Protein AF-A0A2T7DNI1-F1 (afdb_monomer_lite)

Radius of gyration: 28.41 Å; chains: 1; bounding box: 56×65×88 Å

pLDDT: mean 70.75, std 14.03, range [40.75, 87.25]

Organism: NCBI:txid1504633

Foldseek 3Di:
DVVVVVVVVVVVVVVVVVVVVVVVVVVVVLVLLDLVVQLVVLVVPPVDDPVLSVLSSVQSVDSVSSCVLSVDPDPVVSVVVSVVVSVVVPPPPPDPCPDPDDDDDDDDDD

Sequence (110 aa):
MATRLGDYIEFRKDQIEKTIKELNEKKKCEDDYSVQKCIDIVDAIEELTDEQKVDCNELFQSEMNGQIFVGTKNQKVRLIWLKKKISQGNIPSFGHGGGSAFGAGASSME

Secondary structure (DSSP, 8-state):
--HHHHHHHHHHHHHHHHHHHHHHHHHHHHHHT-HHHHHHHHHT-TTS-HHHHHHHHHHTTSHHHHHHHHH---HHHHHHHHHHHHHHHT--------------------

Structure (mmCIF, N/CA/C/O backbone):
data_AF-A0A2T7DNI1-F1
#
_entry.id   AF-A0A2T7DNI1-F1
#
loop_
_atom_site.group_PDB
_atom_site.id
_atom_site.type_symbol
_atom_site.label_atom_id
_atom_site.label_alt_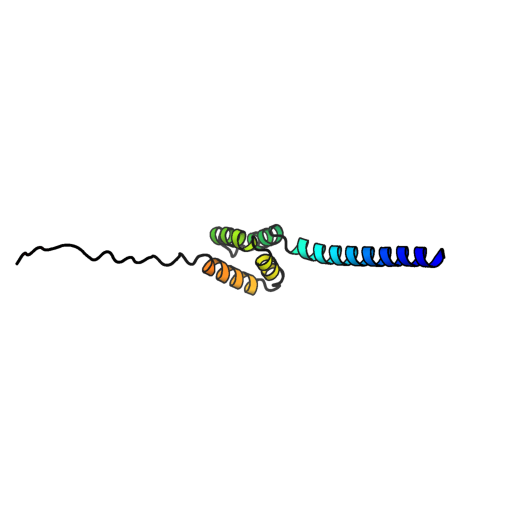id
_atom_site.label_comp_id
_atom_site.label_asym_id
_atom_site.label_entity_id
_atom_site.label_seq_id
_atom_site.pdbx_PDB_ins_code
_atom_site.Cartn_x
_atom_site.Cartn_y
_atom_site.Cartn_z
_atom_site.occupancy
_atom_site.B_iso_or_equiv
_atom_site.auth_seq_id
_atom_site.auth_comp_id
_atom_site.auth_asym_id
_atom_site.auth_atom_id
_atom_site.pdbx_PDB_model_num
ATOM 1 N N . MET A 1 1 ? 40.244 0.164 -38.294 1.00 53.75 1 MET A N 1
ATOM 2 C CA . MET A 1 1 ? 39.704 1.096 -37.273 1.00 53.75 1 MET A CA 1
ATOM 3 C C . MET A 1 1 ? 38.167 1.134 -37.213 1.00 53.75 1 MET A C 1
ATOM 5 O O . MET A 1 1 ? 37.646 1.761 -36.305 1.00 53.75 1 MET A O 1
ATOM 9 N N . ALA A 1 2 ? 37.432 0.441 -38.102 1.00 57.22 2 ALA A N 1
ATOM 10 C CA . ALA A 1 2 ? 35.960 0.419 -38.096 1.00 57.22 2 ALA A CA 1
ATOM 11 C C . ALA A 1 2 ? 35.336 -0.481 -37.002 1.00 57.22 2 ALA A C 1
ATOM 13 O O . ALA A 1 2 ? 34.274 -0.159 -36.481 1.00 57.22 2 ALA A O 1
ATOM 14 N N . THR A 1 3 ? 36.016 -1.558 -36.590 1.00 62.06 3 THR A N 1
ATOM 15 C CA . THR A 1 3 ? 35.503 -2.526 -35.596 1.00 62.06 3 THR A CA 1
ATOM 16 C C . THR A 1 3 ? 35.287 -1.914 -34.211 1.00 62.06 3 THR A C 1
ATOM 18 O O . THR A 1 3 ? 34.277 -2.176 -33.577 1.00 62.06 3 THR A O 1
ATOM 21 N N . ARG A 1 4 ? 36.189 -1.032 -33.760 1.00 70.50 4 ARG A N 1
ATOM 22 C CA . ARG A 1 4 ? 36.135 -0.436 -32.412 1.00 70.50 4 ARG A CA 1
ATOM 23 C C . ARG A 1 4 ? 34.953 0.522 -32.221 1.00 70.50 4 ARG A C 1
ATOM 25 O O . ARG A 1 4 ? 34.466 0.675 -31.109 1.00 70.50 4 ARG A O 1
ATOM 32 N N . LEU A 1 5 ? 34.514 1.174 -33.300 1.00 76.06 5 LEU A N 1
ATOM 33 C CA . LEU A 1 5 ? 33.350 2.062 -33.282 1.00 76.06 5 LEU A CA 1
ATOM 34 C C . LEU A 1 5 ? 32.038 1.270 -33.287 1.00 76.06 5 LEU A C 1
ATOM 36 O O . LEU A 1 5 ? 31.119 1.644 -32.567 1.00 76.06 5 LEU A O 1
ATOM 40 N N . GLY A 1 6 ? 31.970 0.171 -34.048 1.00 78.44 6 GLY A N 1
ATOM 41 C CA . GLY A 1 6 ? 30.816 -0.734 -34.034 1.00 78.44 6 GLY A CA 1
ATOM 42 C C . GLY A 1 6 ? 30.587 -1.348 -32.653 1.00 78.44 6 GLY A C 1
ATOM 43 O O . GLY A 1 6 ? 29.490 -1.243 -32.112 1.00 78.44 6 GLY A O 1
ATOM 44 N N . ASP A 1 7 ? 31.657 -1.863 -32.045 1.00 82.12 7 ASP A N 1
ATOM 45 C CA . ASP A 1 7 ? 31.642 -2.473 -30.708 1.00 82.12 7 ASP A CA 1
ATOM 46 C C . ASP A 1 7 ? 31.188 -1.479 -29.620 1.00 82.12 7 ASP A C 1
ATOM 48 O O . ASP A 1 7 ? 30.366 -1.786 -28.760 1.00 82.12 7 ASP A O 1
ATOM 52 N N . TYR A 1 8 ? 31.635 -0.221 -29.716 1.00 81.81 8 TYR A N 1
ATOM 53 C CA . TYR A 1 8 ? 31.218 0.843 -28.800 1.00 81.81 8 TYR A CA 1
ATOM 54 C C . TYR A 1 8 ? 29.731 1.210 -28.934 1.00 81.81 8 TYR A C 1
ATOM 56 O O . TYR A 1 8 ? 29.064 1.465 -27.929 1.00 81.81 8 TYR A O 1
ATOM 64 N N . ILE A 1 9 ? 29.195 1.250 -30.158 1.00 87.06 9 ILE A N 1
ATOM 65 C CA . ILE A 1 9 ? 27.773 1.545 -30.399 1.00 87.06 9 ILE A CA 1
ATOM 66 C C . ILE A 1 9 ? 26.894 0.407 -29.867 1.00 87.06 9 ILE A C 1
ATOM 68 O O . ILE A 1 9 ? 25.854 0.675 -29.264 1.00 87.06 9 ILE A O 1
ATOM 72 N N . GLU A 1 10 ? 27.319 -0.842 -30.054 1.00 86.25 10 GLU A N 1
ATOM 73 C CA . GLU A 1 10 ? 26.612 -2.023 -29.555 1.00 86.25 10 GLU A CA 1
ATOM 74 C C . GLU A 1 10 ? 26.625 -2.077 -28.021 1.00 86.25 10 GLU A C 1
ATOM 76 O O . GLU A 1 10 ? 25.569 -2.199 -27.401 1.00 86.25 10 GLU A O 1
ATOM 81 N N . PHE A 1 11 ? 27.779 -1.817 -27.400 1.00 85.69 11 PHE A N 1
ATOM 82 C CA . PHE A 1 11 ? 27.900 -1.692 -25.947 1.00 85.69 11 PHE A CA 1
ATOM 83 C C . PHE A 1 11 ? 26.997 -0.586 -25.381 1.00 85.69 11 PHE A C 1
ATOM 85 O O . PHE A 1 11 ? 26.302 -0.779 -24.386 1.00 85.69 11 PHE A O 1
ATOM 92 N N . ARG A 1 12 ? 26.956 0.589 -26.026 1.00 86.00 12 ARG A N 1
ATOM 93 C CA . ARG A 1 12 ? 26.076 1.692 -25.607 1.00 86.00 12 ARG A CA 1
ATOM 94 C C . ARG A 1 12 ? 24.599 1.323 -25.735 1.00 86.00 12 ARG A C 1
ATOM 96 O O . ARG A 1 12 ? 23.821 1.710 -24.867 1.00 86.00 12 ARG A O 1
ATOM 103 N N . LYS A 1 13 ? 24.217 0.586 -26.780 1.00 85.69 13 LYS A N 1
ATOM 104 C CA . LYS A 1 13 ? 22.848 0.083 -26.954 1.00 85.69 13 LYS A CA 1
ATOM 105 C C . LYS A 1 13 ? 22.448 -0.884 -25.844 1.00 85.69 13 LYS A C 1
ATOM 107 O O . LYS A 1 13 ? 21.389 -0.677 -25.261 1.00 85.69 13 LYS A O 1
ATOM 112 N N . ASP A 1 14 ? 23.301 -1.850 -25.504 1.00 87.25 14 ASP A N 1
ATOM 113 C CA . ASP A 1 14 ? 23.054 -2.796 -24.405 1.00 87.25 14 ASP A CA 1
ATOM 114 C C . ASP A 1 14 ? 22.870 -2.067 -23.065 1.00 87.25 14 ASP A C 1
ATOM 116 O O . ASP A 1 14 ? 21.897 -2.296 -22.349 1.00 87.25 14 ASP A O 1
ATOM 120 N N . GLN A 1 15 ? 23.734 -1.091 -22.763 1.00 83.94 15 GLN A N 1
ATOM 121 C CA . GLN A 1 15 ? 23.619 -0.290 -21.540 1.00 83.94 15 GLN A CA 1
ATOM 122 C C . GLN A 1 15 ? 22.302 0.493 -21.466 1.00 83.94 15 GLN A C 1
ATOM 124 O O . GLN A 1 15 ? 21.677 0.563 -20.404 1.00 83.94 15 GLN A O 1
ATOM 129 N N . ILE A 1 16 ? 21.869 1.081 -22.584 1.00 82.25 16 ILE A N 1
ATOM 130 C CA . ILE A 1 16 ? 20.612 1.834 -22.658 1.00 82.25 16 ILE A CA 1
ATOM 131 C C . ILE A 1 16 ? 19.418 0.887 -22.509 1.00 82.25 16 ILE A C 1
ATOM 133 O O . ILE A 1 16 ? 18.525 1.170 -21.717 1.00 82.25 16 ILE A O 1
ATOM 137 N N . GLU A 1 17 ? 19.413 -0.250 -23.206 1.00 85.56 17 GLU A N 1
ATOM 138 C CA . GLU A 1 17 ? 18.342 -1.247 -23.120 1.00 85.56 17 GLU A CA 1
ATOM 139 C C . GLU A 1 17 ? 18.201 -1.801 -21.697 1.00 85.56 17 GLU A C 1
ATOM 141 O O . GLU A 1 17 ? 17.100 -1.850 -21.145 1.00 85.56 17 GLU A O 1
ATOM 146 N N . LYS A 1 18 ? 19.327 -2.129 -21.059 1.00 84.12 18 LYS A N 1
ATOM 147 C CA . LYS A 1 18 ? 19.369 -2.627 -19.683 1.00 84.12 18 LYS A CA 1
ATOM 148 C C . LYS A 1 18 ? 18.855 -1.588 -18.686 1.00 84.12 18 LYS A C 1
ATOM 150 O O . LYS A 1 18 ? 18.061 -1.923 -17.809 1.00 84.12 18 LYS A O 1
ATOM 155 N N . THR A 1 19 ? 19.232 -0.322 -18.873 1.00 75.19 19 THR A N 1
ATOM 156 C CA . THR A 1 19 ? 18.747 0.798 -18.050 1.00 75.19 19 THR A CA 1
ATOM 157 C C . THR A 1 19 ? 17.248 1.035 -18.245 1.00 75.19 19 THR A C 1
ATOM 159 O O . THR A 1 19 ? 16.527 1.202 -17.268 1.00 75.19 19 THR A O 1
ATOM 162 N N . ILE A 1 20 ? 16.747 1.004 -19.485 1.00 79.31 20 ILE A N 1
ATOM 163 C CA . ILE A 1 20 ? 15.315 1.167 -19.781 1.00 79.31 20 ILE A CA 1
ATOM 164 C C . ILE A 1 20 ? 14.505 0.023 -19.170 1.00 79.31 20 ILE A C 1
ATOM 166 O O . ILE A 1 20 ? 13.452 0.267 -18.586 1.00 79.31 20 ILE A O 1
ATOM 170 N N . LYS A 1 21 ? 14.996 -1.217 -19.260 1.00 75.44 21 LYS A N 1
ATOM 171 C CA . LYS A 1 21 ? 14.327 -2.379 -18.673 1.00 75.44 21 LYS A CA 1
ATOM 172 C C . LYS A 1 21 ? 14.264 -2.283 -17.147 1.00 75.44 21 LYS A C 1
ATOM 174 O O . LYS A 1 21 ? 13.199 -2.499 -16.578 1.00 75.44 21 LYS A O 1
ATOM 179 N N . GLU A 1 22 ? 15.362 -1.902 -16.496 1.00 68.31 22 GLU A N 1
ATOM 180 C CA . GLU A 1 22 ? 15.399 -1.712 -15.041 1.00 68.31 22 GLU A CA 1
ATOM 181 C C . GLU A 1 22 ? 14.495 -0.554 -14.587 1.00 68.31 22 GLU A C 1
ATOM 183 O O . GLU A 1 22 ? 13.779 -0.681 -13.595 1.00 68.31 22 GLU A O 1
ATOM 188 N N . LEU A 1 23 ? 14.467 0.552 -15.339 1.00 62.09 23 LEU A N 1
ATOM 189 C CA . LEU A 1 23 ? 13.551 1.664 -15.086 1.00 62.09 23 LEU A CA 1
ATOM 190 C C . LEU A 1 23 ? 12.091 1.263 -15.295 1.00 62.09 23 LEU A C 1
ATOM 192 O O . LEU A 1 23 ? 11.247 1.674 -14.513 1.00 62.09 23 LEU A O 1
ATOM 196 N N . ASN A 1 24 ? 11.771 0.451 -16.303 1.00 61.25 24 ASN A N 1
ATOM 197 C CA . ASN A 1 24 ? 10.406 -0.012 -16.537 1.00 61.25 24 ASN A CA 1
ATOM 198 C C . ASN A 1 24 ? 9.930 -0.970 -15.435 1.00 61.25 24 ASN A C 1
ATOM 200 O O . ASN A 1 24 ? 8.784 -0.880 -15.013 1.00 61.25 24 ASN A O 1
ATOM 204 N N . GLU A 1 25 ? 10.800 -1.851 -14.936 1.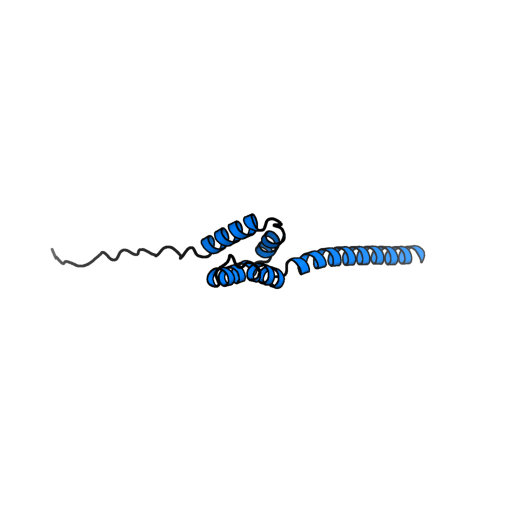00 60.31 25 GLU A N 1
ATOM 205 C CA . GLU A 1 25 ? 10.501 -2.735 -13.798 1.00 60.31 25 GLU A CA 1
ATOM 206 C C . GLU A 1 25 ? 10.313 -1.932 -12.498 1.00 60.31 25 GLU A C 1
ATOM 208 O O . GLU A 1 25 ? 9.364 -2.177 -11.754 1.00 60.31 25 GLU A O 1
ATOM 213 N N . LYS A 1 26 ? 11.157 -0.918 -12.252 1.00 58.06 26 LYS A N 1
ATOM 214 C CA . LYS A 1 26 ? 10.998 0.022 -11.126 1.00 58.06 26 LYS A CA 1
ATOM 215 C C . LYS A 1 26 ? 9.713 0.840 -11.240 1.00 58.06 26 LYS A C 1
ATOM 217 O O . LYS A 1 26 ? 8.957 0.911 -10.280 1.00 58.06 26 LYS A O 1
ATOM 222 N N . LYS A 1 27 ? 9.407 1.350 -12.430 1.00 54.50 27 LYS A N 1
ATOM 223 C CA . LYS A 1 27 ? 8.204 2.145 -12.691 1.00 54.50 27 LYS A CA 1
ATOM 224 C C . LYS A 1 27 ? 6.925 1.319 -12.578 1.00 54.50 27 LYS A C 1
ATOM 226 O O . LYS A 1 27 ? 5.918 1.820 -12.099 1.00 54.50 27 LYS A O 1
ATOM 231 N N . LYS A 1 28 ? 6.966 0.036 -12.955 1.00 52.50 28 LYS A N 1
ATOM 232 C CA . LYS A 1 28 ? 5.859 -0.903 -12.726 1.00 52.50 28 LYS A CA 1
ATOM 233 C C . LYS A 1 28 ? 5.625 -1.148 -11.231 1.00 52.50 28 LYS A C 1
ATOM 235 O O . LYS A 1 28 ? 4.491 -1.340 -10.821 1.00 52.50 28 LYS A O 1
ATOM 240 N N . CYS A 1 29 ? 6.689 -1.099 -10.429 1.00 49.84 29 CYS A N 1
ATOM 241 C CA . CYS A 1 29 ? 6.611 -1.111 -8.972 1.00 49.84 29 CYS A CA 1
ATOM 242 C C . CYS A 1 29 ? 5.969 0.191 -8.452 1.00 49.84 29 CYS A C 1
ATOM 244 O O . CYS A 1 29 ? 5.057 0.128 -7.642 1.00 49.84 29 CYS A O 1
ATOM 246 N N . GLU A 1 30 ? 6.385 1.360 -8.952 1.00 50.81 30 GLU A N 1
ATOM 247 C CA . GLU A 1 30 ? 5.848 2.676 -8.554 1.00 50.81 30 GLU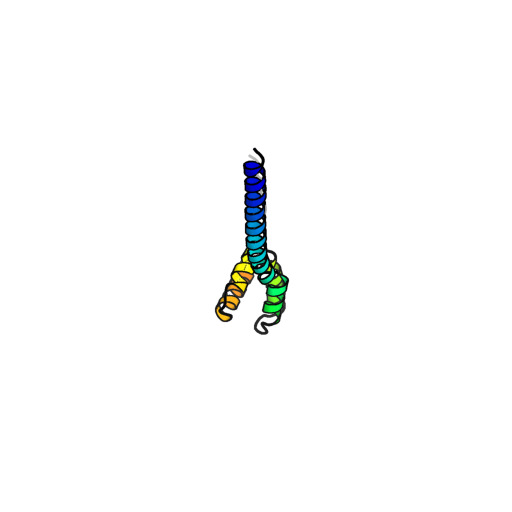 A CA 1
ATOM 248 C C . GLU A 1 30 ? 4.361 2.871 -8.904 1.00 50.81 30 GLU A C 1
ATOM 250 O O . GLU A 1 30 ? 3.614 3.422 -8.096 1.00 50.81 30 GLU A O 1
ATOM 255 N N . ASP A 1 31 ? 3.903 2.370 -10.056 1.00 52.69 31 ASP A N 1
ATOM 256 C CA . ASP A 1 31 ? 2.492 2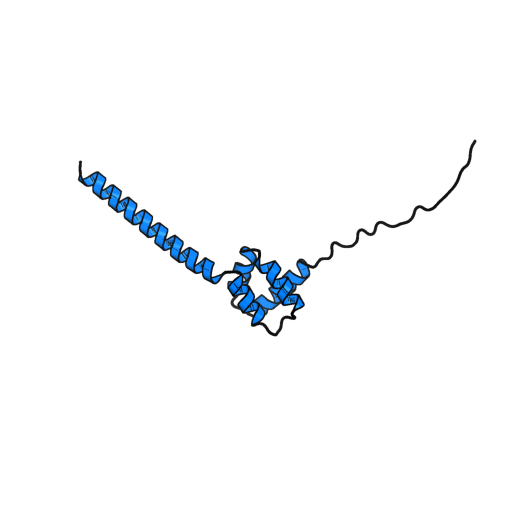.453 -10.470 1.00 52.69 31 ASP A CA 1
ATOM 257 C C . ASP A 1 31 ? 1.569 1.620 -9.551 1.00 52.69 31 ASP A C 1
ATOM 259 O O . ASP A 1 31 ? 0.431 2.004 -9.276 1.00 52.69 31 ASP A O 1
ATOM 263 N N . ASP A 1 32 ? 2.086 0.528 -8.970 1.00 55.38 32 ASP A N 1
ATOM 264 C CA . ASP A 1 32 ? 1.378 -0.276 -7.965 1.00 55.38 32 ASP A CA 1
ATOM 265 C C . ASP A 1 32 ? 1.272 0.410 -6.585 1.00 55.38 32 ASP A C 1
ATOM 267 O O . ASP A 1 32 ? 0.423 0.021 -5.777 1.00 55.38 32 ASP A O 1
ATOM 271 N N . TYR A 1 33 ? 2.068 1.457 -6.324 1.00 59.38 33 TYR A N 1
ATOM 272 C CA . TYR A 1 33 ? 2.071 2.229 -5.070 1.00 59.38 33 TYR A CA 1
ATOM 273 C C . TYR A 1 33 ? 1.396 3.601 -5.173 1.00 59.38 33 TYR A C 1
ATOM 275 O O . TYR A 1 33 ? 1.470 4.390 -4.229 1.00 59.38 33 TYR A O 1
ATOM 283 N N . SER A 1 34 ? 0.733 3.898 -6.293 1.00 69.88 34 SER A N 1
ATOM 284 C CA . SER A 1 34 ? 0.091 5.195 -6.504 1.00 69.88 34 SER A CA 1
ATOM 285 C C . SER A 1 34 ? -0.924 5.522 -5.401 1.00 69.88 34 SER A C 1
ATOM 287 O O . SER A 1 34 ? -1.655 4.653 -4.913 1.00 69.88 34 SER A O 1
ATOM 289 N N . VAL A 1 35 ? -1.009 6.805 -5.041 1.00 71.25 35 VAL A N 1
ATOM 290 C CA . VAL A 1 35 ? -1.963 7.342 -4.054 1.00 71.25 35 VAL A CA 1
ATOM 291 C C . VAL A 1 35 ? -3.390 6.889 -4.368 1.00 71.25 35 VAL A C 1
ATOM 293 O O . VAL A 1 35 ? -4.128 6.509 -3.467 1.00 71.25 35 VAL A O 1
ATOM 296 N N . GLN A 1 36 ? -3.748 6.823 -5.653 1.00 76.75 36 GLN A N 1
ATOM 297 C CA . GLN A 1 36 ? -5.045 6.317 -6.111 1.00 76.75 36 GLN A CA 1
ATOM 298 C C . GLN A 1 36 ? -5.327 4.883 -5.648 1.00 76.75 36 GLN A C 1
ATOM 300 O O . GLN A 1 36 ? -6.423 4.595 -5.181 1.00 76.75 36 GLN A O 1
ATOM 305 N N . LYS A 1 37 ? -4.330 3.994 -5.701 1.00 79.38 37 LYS A N 1
ATOM 306 C CA . LYS A 1 37 ? -4.464 2.612 -5.230 1.00 79.38 37 LYS A CA 1
ATOM 307 C C . LYS A 1 37 ? -4.618 2.553 -3.713 1.00 79.38 37 LYS A C 1
ATOM 309 O O . LYS A 1 37 ? -5.383 1.745 -3.201 1.00 79.38 37 LYS A O 1
ATOM 314 N N . CYS A 1 38 ? -3.921 3.425 -2.987 1.00 78.56 38 CYS A N 1
ATOM 315 C CA . CYS A 1 38 ? -4.077 3.533 -1.538 1.00 78.56 38 CYS A CA 1
ATOM 316 C C . CYS A 1 38 ? -5.485 4.014 -1.152 1.00 78.56 38 CYS A C 1
ATOM 318 O O . CYS A 1 38 ? -6.073 3.456 -0.227 1.00 78.56 38 CYS A O 1
ATOM 320 N N . ILE A 1 39 ? -6.032 4.991 -1.886 1.00 81.69 39 ILE A N 1
ATOM 321 C CA . ILE A 1 39 ? -7.400 5.497 -1.701 1.00 81.69 39 ILE A CA 1
ATOM 322 C C . ILE A 1 39 ? -8.426 4.397 -1.981 1.00 81.69 39 ILE A C 1
ATOM 324 O O . ILE A 1 39 ? -9.268 4.154 -1.128 1.00 81.69 39 ILE A O 1
ATOM 328 N N . ASP A 1 40 ? -8.323 3.692 -3.111 1.00 83.56 40 ASP A N 1
ATOM 329 C CA . ASP A 1 40 ? -9.219 2.579 -3.474 1.00 83.56 40 ASP A CA 1
ATOM 330 C C . ASP A 1 40 ? -9.241 1.488 -2.388 1.00 83.56 40 ASP A C 1
ATOM 332 O O . ASP A 1 40 ? -10.293 1.059 -1.915 1.00 83.56 40 ASP A O 1
ATOM 336 N N . ILE A 1 41 ? -8.059 1.119 -1.891 1.00 81.19 41 ILE A N 1
ATOM 337 C CA . ILE A 1 41 ? -7.908 0.139 -0.817 1.00 81.19 41 ILE A CA 1
ATOM 338 C C . ILE A 1 41 ? -8.515 0.627 0.507 1.00 81.19 41 ILE A C 1
ATOM 340 O O . ILE A 1 41 ? -9.040 -0.191 1.264 1.00 81.19 41 ILE A O 1
ATOM 344 N N . VAL A 1 42 ? -8.386 1.916 0.837 1.00 82.56 42 VAL A N 1
ATOM 345 C CA . VAL A 1 42 ? -8.983 2.498 2.050 1.00 82.56 42 VAL A CA 1
ATOM 346 C C . VAL A 1 42 ? -10.489 2.636 1.922 1.00 82.56 42 VAL A C 1
ATOM 348 O O . VAL A 1 42 ? -11.193 2.372 2.894 1.00 82.56 42 VAL A O 1
ATOM 351 N N . ASP A 1 43 ? -10.990 2.983 0.741 1.00 82.06 43 ASP A N 1
ATOM 352 C CA . ASP A 1 43 ? -12.422 3.076 0.501 1.00 82.06 43 ASP A CA 1
ATOM 353 C C . ASP A 1 43 ? -13.105 1.708 0.608 1.00 82.06 43 ASP A C 1
ATOM 355 O O . ASP A 1 43 ? -14.148 1.592 1.253 1.00 82.06 43 ASP A O 1
ATOM 359 N N . ALA A 1 44 ? -12.440 0.662 0.106 1.00 82.19 44 ALA A N 1
ATOM 360 C CA . ALA A 1 44 ? -12.866 -0.728 0.235 1.00 82.19 44 ALA A CA 1
ATOM 361 C C . ALA A 1 44 ? -12.843 -1.267 1.682 1.00 82.19 44 ALA A C 1
ATOM 363 O O . ALA A 1 44 ? -13.380 -2.345 1.944 1.00 82.19 44 ALA A O 1
ATOM 364 N N . ILE A 1 45 ? -12.209 -0.570 2.636 1.00 80.88 45 ILE A N 1
ATOM 365 C CA . ILE A 1 45 ? -12.260 -0.935 4.056 1.00 80.88 45 ILE A CA 1
ATOM 366 C C . ILE A 1 45 ? -13.486 -0.268 4.692 1.00 80.88 45 ILE A C 1
ATOM 368 O O . ILE A 1 45 ? -13.431 0.876 5.138 1.00 80.88 45 ILE A O 1
ATOM 372 N N . GLU A 1 46 ? -14.573 -1.028 4.822 1.00 78.38 46 GLU A N 1
ATOM 373 C CA . GLU A 1 46 ? -15.792 -0.588 5.525 1.00 78.38 46 GLU A CA 1
ATOM 374 C C . GLU A 1 46 ? -15.585 -0.400 7.044 1.00 78.38 46 GLU A C 1
ATOM 376 O O . GLU A 1 46 ? -16.376 0.258 7.711 1.00 78.38 46 GLU A O 1
ATOM 381 N N . GLU A 1 47 ? -14.500 -0.940 7.611 1.00 81.12 47 GLU A N 1
ATOM 382 C CA . GLU A 1 47 ? -14.141 -0.777 9.031 1.00 81.12 47 GLU A CA 1
ATOM 383 C C . GLU A 1 47 ? -13.573 0.619 9.381 1.00 81.12 47 GLU A C 1
ATOM 385 O O . GLU A 1 47 ? -13.253 0.877 10.548 1.00 81.12 47 GLU A O 1
ATOM 390 N N . LEU A 1 48 ? -13.388 1.503 8.392 1.00 79.94 48 LEU A N 1
ATOM 391 C CA . LEU A 1 48 ? -12.928 2.880 8.583 1.00 79.94 48 LEU A CA 1
ATOM 392 C C . LEU A 1 48 ? -14.100 3.852 8.448 1.00 79.94 48 LEU A C 1
ATOM 394 O O . LEU A 1 48 ? -14.852 3.797 7.478 1.00 79.94 48 LEU A O 1
ATOM 398 N N . THR A 1 49 ? -14.218 4.776 9.402 1.00 81.19 49 THR A N 1
ATOM 399 C CA . THR A 1 49 ? -15.197 5.867 9.320 1.00 81.19 49 THR A CA 1
ATOM 400 C C . THR A 1 49 ? -14.773 6.903 8.282 1.00 81.19 49 THR A C 1
ATOM 402 O O . THR A 1 49 ? -13.588 7.026 7.965 1.00 81.19 49 THR A O 1
ATOM 405 N N . ASP A 1 50 ? -15.725 7.687 7.778 1.00 82.94 50 ASP A N 1
ATOM 406 C CA . ASP A 1 50 ? -15.468 8.731 6.777 1.00 82.94 50 ASP A CA 1
ATOM 407 C C . ASP A 1 50 ? -14.386 9.725 7.232 1.00 82.94 50 ASP A C 1
ATOM 409 O O . ASP A 1 50 ? -13.510 10.096 6.455 1.00 82.94 50 ASP A O 1
ATOM 413 N N . GLU A 1 51 ? -14.368 10.073 8.521 1.00 80.31 51 GLU A N 1
ATOM 414 C CA . GLU A 1 51 ? -13.328 10.917 9.127 1.00 80.31 51 GLU A CA 1
ATOM 415 C C . GLU A 1 51 ? -11.934 10.279 9.021 1.00 80.31 51 GLU A C 1
ATOM 417 O O . GLU A 1 51 ? -10.961 10.938 8.659 1.00 80.31 51 GLU A O 1
ATOM 422 N N . GLN A 1 52 ? -11.830 8.970 9.266 1.00 81.81 52 GLN A N 1
ATOM 423 C CA . GLN A 1 52 ? -10.568 8.253 9.119 1.00 81.81 52 GLN A CA 1
ATOM 424 C C . GLN A 1 52 ? -10.141 8.128 7.655 1.00 81.81 52 GLN A C 1
ATOM 426 O O . GLN A 1 52 ? -8.943 8.147 7.381 1.00 81.81 52 GLN A O 1
ATOM 431 N N . LYS A 1 53 ? -11.087 7.996 6.717 1.00 82.56 53 LYS A N 1
ATOM 432 C CA . LYS A 1 53 ? -10.794 7.953 5.276 1.00 82.56 53 LYS A CA 1
ATOM 433 C C . LYS A 1 53 ? -10.174 9.270 4.795 1.00 82.56 53 LYS A C 1
ATOM 435 O O . LYS A 1 53 ? -9.220 9.237 4.019 1.00 82.56 53 LYS A O 1
ATOM 440 N N . VAL A 1 54 ? -10.653 10.411 5.298 1.00 83.19 54 VAL A N 1
ATOM 441 C CA . VAL A 1 54 ? -10.070 11.734 5.008 1.00 83.19 54 VAL A CA 1
ATOM 442 C C . VAL A 1 54 ? -8.640 11.835 5.543 1.00 83.19 54 VAL A C 1
ATOM 444 O O . VAL A 1 54 ? -7.736 12.199 4.797 1.00 83.19 54 VAL A O 1
ATOM 447 N N . ASP A 1 55 ? -8.408 11.422 6.788 1.00 81.75 55 ASP A N 1
ATOM 448 C CA . ASP A 1 55 ? -7.076 11.473 7.407 1.00 81.75 55 ASP A CA 1
ATOM 449 C C . ASP A 1 55 ? -6.079 10.506 6.721 1.00 81.75 55 ASP A C 1
ATOM 451 O O . ASP A 1 55 ? -4.910 10.823 6.487 1.00 81.75 55 ASP A O 1
ATOM 455 N N . CYS A 1 56 ? -6.563 9.346 6.251 1.00 81.00 56 CYS A N 1
ATOM 456 C CA . CYS A 1 56 ? -5.791 8.454 5.378 1.00 81.00 56 CYS A CA 1
ATOM 457 C C . CYS A 1 56 ? -5.370 9.143 4.072 1.00 81.00 56 CYS A C 1
ATOM 459 O O . CYS A 1 56 ? -4.242 8.955 3.615 1.00 81.00 56 CYS A O 1
ATOM 461 N N . ASN A 1 57 ? -6.259 9.932 3.464 1.00 79.25 57 ASN A N 1
ATOM 462 C CA . ASN A 1 57 ? -5.982 10.619 2.205 1.00 79.25 57 ASN A CA 1
ATOM 463 C C . ASN A 1 57 ? -4.825 11.628 2.344 1.00 79.25 57 ASN A C 1
ATOM 465 O O . ASN A 1 57 ? -4.000 11.745 1.437 1.00 79.25 57 ASN A O 1
ATOM 469 N N . GLU A 1 58 ? -4.714 12.296 3.497 1.00 82.19 58 GLU A N 1
ATOM 470 C CA . GLU A 1 58 ? -3.565 13.148 3.829 1.00 82.19 58 GLU A CA 1
ATOM 471 C C . GLU A 1 58 ? -2.292 12.326 4.081 1.00 82.19 58 GLU A C 1
ATOM 473 O O . GLU A 1 58 ? -1.217 12.670 3.584 1.00 82.19 58 GLU A O 1
ATOM 478 N N . LEU A 1 59 ? -2.395 11.186 4.774 1.00 80.00 59 LEU A N 1
ATOM 479 C CA . LEU A 1 59 ? -1.258 10.287 5.013 1.00 80.00 59 LEU A CA 1
ATOM 480 C C . LEU A 1 59 ? -0.639 9.744 3.720 1.00 80.00 59 LEU A C 1
ATOM 482 O O . LEU A 1 59 ? 0.587 9.599 3.652 1.00 80.00 59 LEU A O 1
ATOM 486 N N . PHE A 1 60 ? -1.452 9.460 2.701 1.00 79.62 60 PHE A N 1
ATOM 487 C CA . PHE A 1 60 ? -0.982 8.947 1.412 1.00 79.62 60 PHE A CA 1
ATOM 488 C C . PHE A 1 60 ? -0.399 10.011 0.481 1.00 79.62 60 PHE A C 1
ATOM 490 O O . PHE A 1 60 ? 0.191 9.642 -0.528 1.00 79.62 60 PHE A O 1
ATOM 497 N N . GLN A 1 61 ? -0.463 11.304 0.824 1.00 76.06 61 GLN A N 1
ATOM 498 C CA . GLN A 1 61 ? 0.302 12.336 0.104 1.00 76.06 61 GLN A CA 1
ATOM 499 C C . GLN A 1 61 ? 1.816 12.076 0.175 1.00 76.06 61 GLN A C 1
ATOM 501 O O . GLN A 1 61 ? 2.572 12.500 -0.696 1.00 76.06 61 GLN A O 1
ATOM 506 N N . SER A 1 62 ? 2.272 11.368 1.213 1.00 77.94 62 SER A N 1
ATOM 507 C CA . SER A 1 62 ? 3.664 10.940 1.342 1.00 77.94 62 SER A CA 1
ATOM 508 C C . SER A 1 62 ? 3.896 9.600 0.641 1.00 77.94 62 SER A C 1
ATOM 510 O O . SER A 1 62 ? 3.379 8.570 1.075 1.00 77.94 62 SER A O 1
ATOM 512 N N . GLU A 1 63 ? 4.762 9.590 -0.372 1.00 70.25 63 GLU A N 1
ATOM 513 C CA . GLU A 1 63 ? 5.132 8.392 -1.148 1.00 70.25 63 GLU A CA 1
ATOM 514 C C . GLU A 1 63 ? 5.586 7.216 -0.259 1.00 70.25 63 GLU A C 1
ATOM 516 O O . GLU A 1 63 ? 5.128 6.083 -0.413 1.00 70.25 63 GLU A O 1
ATOM 521 N N . MET A 1 64 ? 6.404 7.496 0.762 1.00 74.94 64 MET A N 1
ATOM 522 C CA . MET A 1 64 ? 6.894 6.489 1.711 1.00 74.94 64 MET A CA 1
ATOM 523 C C . MET A 1 64 ? 5.762 5.808 2.503 1.00 74.94 64 MET A C 1
ATOM 525 O O . MET A 1 64 ? 5.833 4.611 2.789 1.00 74.94 64 MET A O 1
ATOM 529 N N . ASN A 1 65 ? 4.697 6.543 2.840 1.00 79.31 65 ASN A N 1
ATOM 530 C CA . ASN A 1 65 ? 3.545 5.987 3.554 1.00 79.31 65 ASN A CA 1
ATOM 531 C C . ASN A 1 65 ? 2.734 5.051 2.648 1.00 79.31 65 ASN A C 1
ATOM 533 O O . ASN A 1 65 ? 2.313 3.987 3.104 1.00 79.31 65 ASN A O 1
ATOM 537 N N . GLY A 1 66 ? 2.571 5.408 1.368 1.00 76.31 66 GLY A N 1
ATOM 538 C CA . GLY A 1 66 ? 1.930 4.555 0.364 1.00 76.31 66 GLY A CA 1
ATOM 539 C C . GLY A 1 66 ? 2.676 3.232 0.167 1.00 76.31 66 GLY A C 1
ATOM 540 O O . GLY A 1 66 ? 2.068 2.160 0.207 1.00 76.31 66 GLY A O 1
ATOM 541 N N . GLN A 1 67 ? 4.009 3.278 0.082 1.00 76.25 67 GLN A N 1
ATOM 542 C CA . GLN A 1 67 ? 4.835 2.071 -0.047 1.00 76.25 67 GLN A CA 1
ATOM 543 C C . GLN A 1 67 ? 4.711 1.128 1.159 1.00 76.25 67 GLN A C 1
ATOM 545 O O . GLN A 1 67 ? 4.551 -0.082 0.986 1.00 76.25 67 GLN A O 1
ATOM 550 N N . ILE A 1 68 ? 4.740 1.655 2.388 1.00 79.44 68 ILE A N 1
ATOM 551 C CA . ILE A 1 68 ? 4.583 0.840 3.607 1.00 79.44 68 ILE A CA 1
ATOM 552 C C . ILE A 1 68 ? 3.176 0.227 3.673 1.00 79.44 68 ILE A C 1
ATOM 554 O O . ILE A 1 68 ? 3.010 -0.941 4.044 1.00 79.44 68 ILE A O 1
ATOM 558 N N . PHE A 1 69 ? 2.161 1.002 3.290 1.00 80.00 69 PHE A N 1
ATOM 559 C CA . PHE A 1 69 ? 0.765 0.586 3.325 1.00 80.00 69 PHE A CA 1
ATOM 560 C C . PHE A 1 69 ? 0.461 -0.550 2.343 1.00 80.00 69 PHE A C 1
ATOM 562 O O . PHE A 1 69 ? -0.103 -1.572 2.741 1.00 80.00 69 PHE A O 1
ATOM 569 N N . VAL A 1 70 ? 0.870 -0.406 1.082 1.00 76.25 70 VAL A N 1
ATOM 570 C CA . VAL A 1 70 ? 0.665 -1.421 0.035 1.00 76.25 70 VAL A CA 1
ATOM 571 C C . VAL A 1 70 ? 1.612 -2.611 0.217 1.00 76.25 70 VAL A C 1
ATOM 573 O O . VAL A 1 70 ? 1.217 -3.753 -0.012 1.00 76.25 70 VAL A O 1
ATOM 576 N N . GLY A 1 71 ? 2.840 -2.381 0.697 1.00 73.56 71 GLY A N 1
ATOM 577 C CA . GLY A 1 71 ? 3.794 -3.449 1.011 1.00 73.56 71 GLY A CA 1
ATOM 578 C C . GLY A 1 71 ? 3.319 -4.378 2.137 1.00 73.56 71 GLY A C 1
ATOM 579 O O . GLY A 1 71 ? 3.725 -5.542 2.216 1.00 73.56 71 GLY A O 1
ATOM 580 N N . THR A 1 72 ? 2.410 -3.905 2.993 1.00 76.38 72 THR A N 1
ATOM 581 C CA . THR A 1 72 ? 1.837 -4.700 4.081 1.00 76.38 72 THR A CA 1
ATOM 582 C C . THR A 1 72 ? 0.695 -5.589 3.576 1.00 76.38 72 THR A C 1
ATOM 584 O O . THR A 1 72 ? -0.447 -5.157 3.444 1.00 76.38 72 THR A O 1
ATOM 587 N N . LYS A 1 73 ? 0.979 -6.885 3.382 1.00 75.69 73 LYS A N 1
ATOM 588 C CA . LYS A 1 73 ? -0.010 -7.889 2.927 1.00 75.69 73 LYS A CA 1
ATOM 589 C C . LYS A 1 73 ? -1.107 -8.217 3.954 1.00 75.69 73 LYS A C 1
ATOM 591 O O . LYS A 1 73 ? -2.158 -8.734 3.591 1.00 75.69 73 LYS A O 1
ATOM 596 N N . ASN A 1 74 ? -0.870 -7.951 5.241 1.00 79.75 74 ASN A N 1
ATOM 597 C CA . ASN A 1 74 ? -1.818 -8.251 6.317 1.00 79.75 74 ASN A CA 1
ATOM 598 C C . ASN A 1 74 ? -2.794 -7.088 6.544 1.00 79.75 74 ASN A C 1
ATOM 600 O O . ASN A 1 74 ? -2.415 -6.072 7.126 1.00 79.75 74 ASN A O 1
ATOM 604 N N . GLN A 1 75 ? -4.070 -7.274 6.190 1.00 77.56 75 GLN A N 1
ATOM 605 C CA . GLN A 1 75 ? -5.112 -6.245 6.330 1.00 77.56 75 GLN A CA 1
ATOM 606 C C . GLN A 1 75 ? -5.252 -5.722 7.769 1.00 77.56 75 GLN A C 1
ATOM 608 O O . GLN A 1 75 ? -5.311 -4.514 7.978 1.00 77.56 75 GLN A O 1
ATOM 613 N N . LYS A 1 76 ? -5.207 -6.606 8.776 1.00 80.69 76 LYS A N 1
ATOM 614 C CA . LYS A 1 76 ? -5.287 -6.213 10.197 1.00 80.69 76 LYS A CA 1
ATOM 615 C C . LYS A 1 76 ? -4.114 -5.332 10.632 1.00 80.69 76 LYS A C 1
ATOM 617 O O . LYS A 1 76 ? -4.313 -4.325 11.302 1.00 80.69 76 LYS A O 1
ATOM 622 N N . VAL A 1 77 ? -2.893 -5.694 10.233 1.00 81.56 77 VAL A N 1
ATOM 623 C CA . VAL A 1 77 ? -1.677 -4.923 10.555 1.00 81.56 77 VAL A CA 1
ATOM 624 C C . VAL A 1 77 ? -1.742 -3.547 9.899 1.00 81.56 77 VAL A C 1
ATOM 626 O O . VAL A 1 77 ? -1.451 -2.540 10.538 1.00 81.56 77 VAL A O 1
ATOM 629 N N . ARG A 1 78 ? -2.204 -3.505 8.649 1.00 82.31 78 ARG A N 1
ATOM 630 C CA . ARG A 1 78 ? -2.400 -2.280 7.880 1.00 82.31 78 ARG A CA 1
ATOM 631 C C . ARG A 1 78 ? -3.419 -1.339 8.537 1.00 82.31 78 ARG A C 1
ATOM 633 O O . ARG A 1 78 ? -3.172 -0.141 8.641 1.00 82.31 78 ARG A O 1
ATOM 640 N N . LEU A 1 79 ? -4.519 -1.886 9.051 1.00 82.50 79 LEU A N 1
ATOM 641 C CA . LEU A 1 79 ? -5.573 -1.127 9.729 1.00 82.50 79 LEU A CA 1
ATOM 642 C C . LEU A 1 79 ? -5.115 -0.572 11.088 1.00 82.50 79 LEU A C 1
ATOM 644 O O . LEU A 1 79 ? -5.383 0.584 11.414 1.00 82.50 79 LEU A O 1
ATOM 648 N N . ILE A 1 80 ? -4.357 -1.362 11.858 1.00 85.00 80 ILE A N 1
ATOM 649 C CA . ILE A 1 80 ? -3.723 -0.909 13.109 1.00 85.00 80 ILE A CA 1
ATOM 650 C C . ILE A 1 80 ? -2.720 0.216 12.828 1.00 85.00 80 ILE A C 1
ATOM 652 O O . ILE A 1 80 ? -2.675 1.204 13.561 1.00 85.00 80 ILE A O 1
ATOM 656 N N . TRP A 1 81 ? -1.925 0.082 11.765 1.00 86.38 81 TRP A N 1
ATOM 657 C CA . TRP A 1 81 ? -0.945 1.089 11.369 1.00 86.38 81 TRP A CA 1
ATOM 658 C C . TRP A 1 81 ? -1.609 2.409 10.960 1.00 86.38 81 TRP A C 1
ATOM 660 O O . TRP A 1 81 ? -1.211 3.454 11.470 1.00 86.38 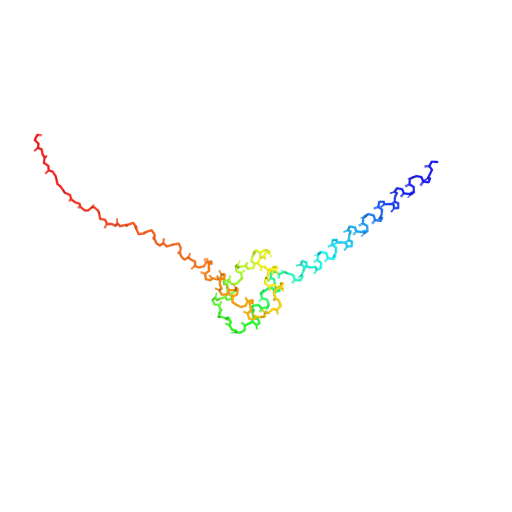81 TRP A O 1
ATOM 670 N N . LEU A 1 82 ? -2.666 2.357 10.139 1.00 83.25 82 LEU A N 1
ATOM 671 C CA . LEU A 1 82 ? -3.485 3.522 9.783 1.00 83.25 82 LEU A CA 1
ATOM 672 C C . LEU A 1 82 ? -4.026 4.224 11.028 1.00 83.25 82 LEU A C 1
ATOM 674 O O . LEU A 1 82 ? -3.753 5.400 11.234 1.00 83.25 82 LEU A O 1
ATOM 678 N N . LYS A 1 83 ? -4.717 3.489 11.911 1.00 82.62 83 LYS A N 1
ATOM 679 C CA . LYS A 1 83 ? -5.257 4.038 13.167 1.00 82.62 83 LYS A CA 1
ATOM 680 C C . LYS A 1 83 ? -4.175 4.708 14.013 1.00 82.62 83 LYS A C 1
ATOM 682 O O . LYS A 1 83 ? -4.392 5.786 14.560 1.00 82.62 83 LYS A O 1
ATOM 687 N N . LYS A 1 84 ? -2.990 4.097 14.089 1.00 84.38 84 LYS A N 1
ATOM 688 C CA . LYS A 1 84 ? -1.843 4.663 14.803 1.00 84.38 84 LYS A CA 1
ATOM 689 C C . LYS A 1 84 ? -1.329 5.941 14.140 1.00 84.38 84 LYS A C 1
ATOM 691 O O . LYS A 1 84 ? -0.927 6.849 14.858 1.00 84.38 84 LYS A O 1
ATOM 696 N N . LYS A 1 85 ? -1.315 6.017 12.807 1.00 81.88 85 LYS A N 1
ATOM 697 C CA . LYS A 1 85 ? -0.830 7.193 12.081 1.00 81.88 85 LYS A CA 1
ATOM 698 C C . LYS A 1 85 ? -1.801 8.361 12.094 1.00 81.88 85 LYS A C 1
ATOM 700 O O . LYS A 1 85 ? -1.355 9.461 12.395 1.00 81.88 85 LYS A O 1
ATOM 705 N N . ILE A 1 86 ? -3.089 8.100 11.927 1.00 79.50 86 ILE A N 1
ATOM 706 C CA . ILE A 1 86 ? -4.158 9.096 12.073 1.00 79.50 86 ILE A CA 1
ATOM 707 C C . ILE A 1 86 ? -4.140 9.686 13.490 1.00 79.50 86 ILE A C 1
ATOM 709 O O . ILE A 1 86 ? -4.092 10.894 13.695 1.00 79.50 86 ILE A O 1
ATOM 713 N N . SER A 1 87 ? -4.017 8.823 14.506 1.00 76.62 87 SER A N 1
ATOM 714 C CA . SER A 1 87 ? -3.898 9.261 15.902 1.00 76.62 87 SER A CA 1
ATOM 715 C C . SER A 1 87 ? -2.596 10.015 16.217 1.00 76.62 87 SER A C 1
ATOM 717 O O . SER A 1 87 ? -2.535 10.679 17.249 1.00 76.62 87 SER A O 1
ATOM 719 N N . GLN A 1 88 ? -1.550 9.893 15.391 1.00 67.44 88 GLN A N 1
ATOM 720 C CA . GLN A 1 88 ? -0.300 10.649 15.540 1.00 67.44 88 GLN A CA 1
ATOM 721 C C . GLN A 1 88 ? -0.295 11.960 14.744 1.00 67.44 88 GLN A C 1
ATOM 723 O O . GLN A 1 88 ? 0.355 12.905 15.181 1.00 67.44 88 GLN A O 1
ATOM 728 N N . GLY A 1 89 ? -0.992 12.022 13.603 1.00 58.66 89 GLY A N 1
ATOM 729 C CA . GLY A 1 89 ? -1.229 13.259 12.852 1.00 58.66 89 GLY A CA 1
ATOM 730 C C . GLY A 1 89 ? -2.167 14.205 13.600 1.00 58.66 89 GLY A C 1
ATOM 731 O O . GLY A 1 89 ? -1.951 15.412 13.609 1.00 58.66 89 GLY A O 1
ATOM 732 N N . ASN A 1 90 ? -3.118 13.642 14.347 1.00 48.75 90 ASN A N 1
ATOM 733 C CA . ASN A 1 90 ? -4.036 14.374 15.207 1.00 48.75 90 ASN A CA 1
ATOM 734 C C . ASN A 1 90 ? -3.527 14.520 16.653 1.00 48.75 90 ASN A C 1
ATOM 736 O O . ASN A 1 90 ? -4.308 14.385 17.590 1.00 48.75 90 ASN A O 1
ATOM 740 N N . ILE A 1 91 ? -2.232 14.778 16.883 1.00 44.12 91 ILE A N 1
ATOM 741 C CA . ILE A 1 91 ? -1.861 15.451 18.136 1.00 44.12 91 ILE A CA 1
ATOM 742 C C . ILE A 1 91 ? -2.300 16.905 17.934 1.00 44.12 91 ILE A C 1
ATOM 744 O O . ILE A 1 91 ? -1.585 17.636 17.242 1.00 44.12 91 ILE A O 1
ATOM 748 N N . PRO A 1 92 ? -3.441 17.370 18.492 1.00 42.09 92 PRO A N 1
ATOM 749 C CA . PRO A 1 92 ? -3.635 18.801 18.619 1.00 42.09 92 PRO A CA 1
ATOM 750 C C . PRO A 1 92 ? -2.418 19.287 19.391 1.00 42.09 92 PRO A C 1
ATOM 752 O O . PRO A 1 92 ? -2.133 18.760 20.469 1.00 42.09 92 PRO A O 1
ATOM 755 N N . SER A 1 93 ? -1.652 20.210 18.806 1.00 48.28 93 SER A N 1
ATOM 756 C CA . SER A 1 93 ? -0.572 20.894 19.513 1.00 48.28 93 SER A CA 1
ATOM 757 C C . SER A 1 93 ? -1.124 21.280 20.877 1.00 48.28 93 SER A C 1
ATOM 759 O O . SER A 1 93 ? -2.046 22.092 20.957 1.00 48.28 93 SER A O 1
ATOM 761 N N . PHE A 1 94 ? -0.663 20.575 21.915 1.00 41.53 94 PHE A N 1
ATOM 762 C CA . PHE A 1 94 ? -1.181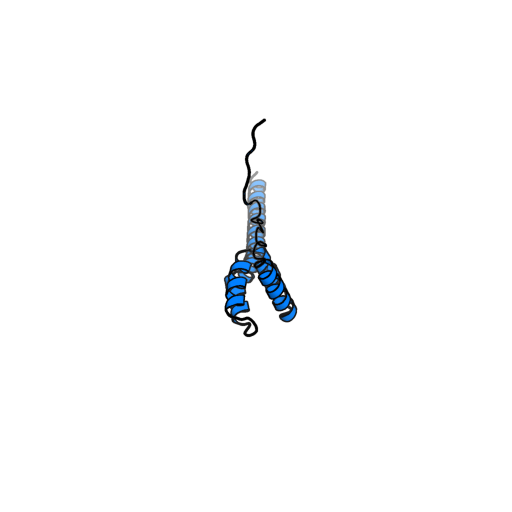 20.707 23.265 1.00 41.53 94 PHE A CA 1
ATOM 763 C C . PHE A 1 94 ? -1.207 22.195 23.590 1.00 41.53 94 PHE A C 1
ATOM 765 O O . PHE A 1 94 ? -0.211 22.891 23.373 1.00 41.53 94 PHE A O 1
ATOM 772 N N . GLY A 1 95 ? -2.377 22.667 24.023 1.00 45.34 95 GLY A N 1
ATOM 773 C CA . GLY A 1 95 ? -2.647 24.070 24.268 1.00 45.34 95 GLY A CA 1
ATOM 774 C C . GLY A 1 95 ? -1.488 24.736 24.992 1.00 45.34 95 GLY A C 1
ATOM 775 O O . GLY A 1 95 ? -1.005 24.246 26.015 1.00 45.34 95 GLY A O 1
ATOM 776 N N . HIS A 1 96 ? -1.062 25.872 24.451 1.00 40.75 96 HIS A N 1
ATOM 777 C CA . HIS A 1 96 ? -0.258 26.830 25.181 1.00 40.75 96 HIS A CA 1
ATOM 778 C C . HIS A 1 96 ? -1.124 27.299 26.358 1.00 40.75 96 HIS A C 1
ATOM 780 O O . HIS A 1 96 ? -1.905 28.242 26.248 1.00 40.75 96 HIS A O 1
ATOM 786 N N . GLY A 1 97 ? -1.041 26.572 27.473 1.00 44.28 97 GLY A N 1
ATOM 787 C CA . GLY A 1 97 ? -1.514 26.989 28.781 1.00 44.28 97 GLY A CA 1
ATOM 788 C C . GLY A 1 97 ? -0.672 28.172 29.237 1.00 44.28 97 GLY A C 1
ATOM 789 O O . GLY A 1 97 ? 0.162 28.046 30.125 1.00 44.28 97 GLY A O 1
ATOM 790 N N . GLY A 1 98 ? -0.862 29.319 28.588 1.00 44.19 98 GLY A N 1
ATOM 791 C CA . GLY A 1 98 ? -0.415 30.608 29.079 1.00 44.19 98 GLY A CA 1
ATOM 792 C C . GLY A 1 98 ? -1.333 30.988 30.226 1.00 44.19 98 GLY A C 1
ATOM 793 O O . GLY A 1 98 ? -2.379 31.599 30.016 1.00 44.19 98 GLY A O 1
ATOM 794 N N . GLY A 1 99 ? -0.968 30.545 31.429 1.00 44.94 99 GLY A N 1
ATOM 795 C CA . GLY A 1 99 ? -1.624 30.931 32.666 1.00 44.94 99 GLY A CA 1
ATOM 796 C C . GLY A 1 99 ? -1.785 32.445 32.715 1.00 44.94 99 GLY A C 1
ATOM 797 O O . GLY A 1 99 ? -0.817 33.198 32.778 1.00 44.94 99 GLY A O 1
ATOM 798 N N . SER A 1 100 ? -3.036 32.881 32.671 1.00 51.16 100 SER A N 1
ATOM 799 C CA . SER A 1 100 ? -3.419 34.235 33.029 1.00 51.16 100 SER A CA 1
ATOM 800 C C . SER A 1 100 ? -3.397 34.314 34.551 1.00 51.16 100 SER A C 1
ATOM 802 O O . SER A 1 100 ? -4.325 33.838 35.194 1.00 51.16 100 SER A O 1
ATOM 804 N N . ALA A 1 101 ? -2.327 34.860 35.130 1.00 56.28 101 ALA A N 1
ATOM 805 C CA . ALA A 1 101 ? -2.304 35.312 36.521 1.00 56.28 101 ALA A CA 1
ATOM 806 C C . ALA A 1 101 ? -1.092 36.223 36.780 1.00 56.28 101 ALA A C 1
ATOM 808 O O . ALA A 1 101 ? -0.099 35.803 37.362 1.00 56.28 101 ALA A O 1
ATOM 809 N N . PHE A 1 102 ? -1.186 37.496 36.402 1.00 48.78 102 PHE A N 1
ATOM 810 C CA . PHE A 1 102 ? -0.732 38.549 37.312 1.00 48.78 102 PHE A CA 1
ATOM 811 C C . PHE A 1 102 ? -1.680 39.743 37.156 1.00 48.78 102 PHE A C 1
ATOM 813 O O . PHE A 1 102 ? -1.584 40.577 36.261 1.00 48.78 102 PHE A O 1
ATOM 820 N N . GLY A 1 103 ? -2.715 39.723 37.990 1.00 46.84 103 GLY A N 1
ATOM 821 C CA . GLY A 1 103 ? -3.570 40.867 38.229 1.00 46.84 103 GLY A CA 1
ATOM 822 C C . GLY A 1 103 ? -2.977 41.706 39.356 1.00 46.84 103 GLY A C 1
ATOM 823 O O . GLY A 1 103 ? -2.703 41.176 40.424 1.00 46.84 103 GLY A O 1
ATOM 824 N N . ALA A 1 104 ? -2.859 43.001 39.069 1.00 48.47 104 ALA A N 1
ATOM 825 C CA . ALA A 1 104 ? -3.106 44.141 39.952 1.00 48.47 104 ALA A CA 1
ATOM 826 C C . ALA A 1 104 ? -2.222 44.399 41.193 1.00 48.47 104 ALA A C 1
ATOM 828 O O . ALA A 1 104 ? -2.239 43.653 42.163 1.00 48.47 104 ALA A O 1
ATOM 829 N N . GLY A 1 105 ? -1.667 45.623 41.202 1.00 51.22 105 GLY A N 1
ATOM 830 C CA . GLY A 1 105 ? -1.607 46.520 42.369 1.00 51.22 105 GLY A CA 1
ATOM 831 C C . GLY A 1 105 ? -0.465 46.261 43.362 1.00 51.22 105 GLY A C 1
ATOM 832 O O . GLY A 1 105 ? -0.123 45.127 43.634 1.00 51.22 105 GLY A O 1
ATOM 833 N N . ALA A 1 106 ? 0.172 47.253 43.979 1.00 50.59 106 ALA A N 1
ATOM 834 C CA . ALA A 1 106 ? -0.143 48.667 44.098 1.00 50.59 106 ALA A CA 1
ATOM 835 C C . ALA A 1 106 ? 1.122 49.470 44.472 1.00 50.59 106 ALA A C 1
ATOM 837 O O . ALA A 1 106 ? 2.055 48.947 45.072 1.00 50.59 106 ALA A O 1
ATOM 838 N N . SER A 1 107 ? 1.094 50.749 44.098 1.00 58.03 107 SER A N 1
ATOM 839 C CA . SER A 1 107 ? 1.753 51.909 44.715 1.00 58.03 107 SER A CA 1
ATOM 840 C C . SER A 1 107 ? 2.301 51.715 46.140 1.00 58.03 107 SER A C 1
ATOM 842 O O . SER A 1 107 ? 1.530 51.355 47.022 1.00 58.03 107 SER A O 1
ATOM 844 N N . SER A 1 108 ? 3.542 52.140 46.406 1.00 58.91 108 SER A N 1
ATOM 845 C CA . SER A 1 108 ? 3.762 53.269 47.324 1.00 58.91 108 SER A CA 1
ATOM 846 C C . SER A 1 108 ? 5.189 53.815 47.258 1.00 58.91 108 SER A C 1
ATOM 848 O O . SER A 1 108 ? 6.166 53.078 47.183 1.00 58.91 108 SER A O 1
ATOM 850 N N . MET A 1 109 ? 5.221 55.139 47.279 1.00 60.06 109 MET A N 1
ATOM 851 C CA . MET A 1 109 ? 6.323 56.068 47.496 1.00 60.06 109 MET A CA 1
ATOM 852 C C . MET A 1 109 ? 6.928 55.862 48.891 1.00 60.06 109 MET A C 1
ATOM 854 O O . MET A 1 109 ? 6.136 55.640 49.805 1.00 60.06 109 MET A O 1
ATOM 858 N N . GLU A 1 110 ? 8.257 55.960 49.021 1.00 49.06 110 GLU A N 1
ATOM 859 C CA . GLU A 1 110 ? 9.019 56.674 50.074 1.00 49.06 110 GLU A CA 1
ATOM 860 C C . GLU A 1 110 ? 10.443 56.963 49.571 1.00 49.06 110 GLU A C 1
ATOM 862 O O . GLU A 1 110 ? 11.020 56.085 48.886 1.00 49.06 110 GLU A O 1
#